Protein AF-A0A6N6M6U6-F1 (afdb_monomer)

Mean predicted aligned error: 13.16 Å

Solvent-accessible surface area (backbone atoms only — not comparable to full-atom values): 4468 Å² total; per-residue (Å²): 136,73,86,72,68,68,69,72,66,68,72,72,73,77,72,86,70,77,83,68,87,53,73,27,28,45,28,38,28,76,39,68,47,78,56,95,93,36,83,42,78,52,98,48,63,50,75,49,80,35,63,49,70,65,62,45,54,50,40,42,73,75,60,28,52,68,40,77,54,126

Secondary structure (DSSP, 8-state):
--TTSSGGGTTGGGG---------EEEEEEEEEEETTEEEEEEEEEEEEE-SHHHHHHHHHTT-EEEE--

Foldseek 3Di:
DDPPVPVVVVPPPPPPDPPPPQQKKWWKDFDWDQDPNDTDTDPDIDIDIGRDPVVVVVSVVVVIDIDGDD

Radius of gyration: 21.25 Å; Cα contacts (8 Å, |Δi|>4): 84; chains: 1; bounding box: 65×23×35 Å

Nearest PDB structures (foldseek):
  6zoj-assembly1_V  TM=5.784E-01  e=4.948E+00  Homo sapiens
  6hix-assembly1_AJ  TM=4.423E-01  e=6.327E+00  Trypanosoma brucei brucei

Sequence (70 aa):
MNKWFVILFAAFLLIGSTSSCKKCYNCRKKIVVEINNQEVETDEYYEEDVCTSEEKDDLERDGFRCSSKR

Organism: NCBI:txid1803916

Structure (mmCIF, N/CA/C/O backbone):
data_AF-A0A6N6M6U6-F1
#
_entry.id   AF-A0A6N6M6U6-F1
#
loop_
_atom_site.group_PDB
_atom_site.id
_atom_site.type_symbol
_atom_site.label_atom_id
_atom_site.label_alt_id
_atom_site.label_comp_id
_atom_site.label_asym_id
_atom_site.label_entity_id
_atom_s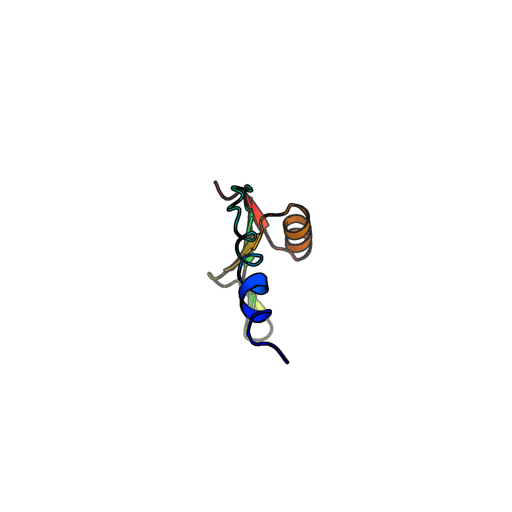ite.label_seq_id
_atom_site.pdbx_PDB_ins_code
_atom_site.Cartn_x
_atom_site.Cartn_y
_atom_site.Cartn_z
_atom_site.occupancy
_atom_site.B_iso_or_equiv
_atom_site.auth_seq_id
_atom_site.auth_comp_id
_atom_site.auth_asym_id
_atom_site.auth_atom_id
_atom_site.pdbx_PDB_model_num
ATOM 1 N N . MET A 1 1 ? 50.775 3.273 0.464 1.00 45.25 1 MET A N 1
ATOM 2 C CA . MET A 1 1 ? 49.423 3.260 -0.139 1.00 45.25 1 MET A CA 1
ATOM 3 C C . MET A 1 1 ? 48.995 4.704 -0.359 1.00 45.25 1 MET A C 1
ATOM 5 O O . MET A 1 1 ? 48.929 5.467 0.597 1.00 45.25 1 MET A O 1
ATOM 9 N N . ASN A 1 2 ? 48.867 5.105 -1.626 1.00 43.78 2 ASN A N 1
ATOM 10 C CA . ASN A 1 2 ? 48.876 6.503 -2.065 1.00 43.78 2 ASN A CA 1
ATOM 11 C C . ASN A 1 2 ? 47.502 7.175 -1.908 1.00 43.78 2 ASN 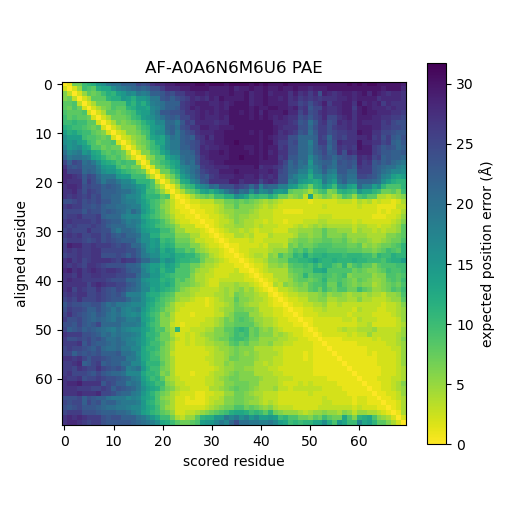A C 1
ATOM 13 O O . ASN A 1 2 ? 46.502 6.686 -2.425 1.00 43.78 2 ASN A O 1
ATOM 17 N N . LYS A 1 3 ? 47.487 8.349 -1.257 1.00 53.03 3 LYS A N 1
ATOM 18 C CA . LYS A 1 3 ? 46.311 9.190 -0.931 1.00 53.03 3 LYS A CA 1
ATOM 19 C C . LYS A 1 3 ? 45.512 9.734 -2.133 1.00 53.03 3 LYS A C 1
ATOM 21 O O . LYS A 1 3 ? 44.542 10.453 -1.938 1.00 53.03 3 LYS A O 1
ATOM 26 N N . TRP A 1 4 ? 45.900 9.406 -3.363 1.00 50.44 4 TRP A N 1
ATOM 27 C CA . TRP A 1 4 ? 45.324 9.973 -4.588 1.00 50.44 4 TRP A CA 1
ATOM 28 C C . TRP A 1 4 ? 44.134 9.179 -5.149 1.00 50.44 4 TRP A C 1
ATOM 30 O O . TRP A 1 4 ? 43.388 9.698 -5.969 1.00 50.44 4 TRP A O 1
ATOM 40 N N . PHE A 1 5 ? 43.909 7.949 -4.681 1.00 53.06 5 PHE A N 1
ATOM 41 C CA . PHE A 1 5 ? 42.829 7.088 -5.187 1.00 53.06 5 PHE A CA 1
ATOM 42 C C . PHE A 1 5 ? 41.435 7.409 -4.624 1.00 53.06 5 PHE A C 1
ATOM 44 O O . PHE A 1 5 ? 40.434 6.955 -5.169 1.00 53.06 5 PHE A O 1
ATOM 51 N N . VAL A 1 6 ? 41.352 8.195 -3.547 1.00 54.88 6 VAL A N 1
ATOM 52 C CA . VAL A 1 6 ? 40.086 8.447 -2.833 1.00 54.88 6 VAL A CA 1
ATOM 53 C C . VAL A 1 6 ? 39.212 9.484 -3.554 1.00 54.88 6 VAL A C 1
ATOM 55 O O . VAL A 1 6 ? 37.994 9.472 -3.415 1.00 54.88 6 VAL A O 1
ATOM 58 N N . ILE A 1 7 ? 39.808 10.354 -4.375 1.00 55.56 7 ILE A N 1
ATOM 59 C CA . ILE A 1 7 ? 39.100 11.492 -4.985 1.00 55.56 7 ILE A CA 1
ATOM 60 C C . ILE A 1 7 ? 38.273 11.069 -6.216 1.00 55.56 7 ILE A C 1
ATOM 62 O O . ILE A 1 7 ? 37.247 11.676 -6.505 1.00 55.56 7 ILE A O 1
ATOM 66 N N . LEU A 1 8 ? 38.649 9.986 -6.907 1.00 53.06 8 LEU A N 1
ATOM 67 C CA . LEU A 1 8 ? 37.952 9.524 -8.119 1.00 53.06 8 LEU A CA 1
ATOM 68 C C . LEU A 1 8 ? 36.623 8.796 -7.847 1.00 53.06 8 LEU A C 1
ATOM 70 O O . LEU A 1 8 ? 35.795 8.699 -8.747 1.00 53.06 8 LEU A O 1
ATOM 74 N N . PHE A 1 9 ? 36.376 8.331 -6.618 1.00 52.84 9 PHE A N 1
ATOM 75 C CA . PHE A 1 9 ? 35.134 7.622 -6.273 1.00 52.84 9 PHE A CA 1
ATOM 76 C C . PHE A 1 9 ? 33.956 8.550 -5.932 1.00 52.84 9 PHE A C 1
ATOM 78 O O . PHE A 1 9 ? 32.807 8.118 -5.969 1.00 52.84 9 PHE A O 1
ATOM 85 N N . ALA A 1 10 ? 34.210 9.828 -5.633 1.00 52.84 10 ALA A N 1
ATOM 86 C CA . ALA A 1 10 ? 33.166 10.760 -5.200 1.00 52.84 10 ALA A CA 1
ATOM 87 C C . ALA A 1 10 ? 32.311 11.322 -6.355 1.00 52.84 10 ALA A C 1
ATOM 89 O O . ALA A 1 10 ? 31.217 11.826 -6.116 1.00 52.84 10 ALA A O 1
ATOM 90 N N . ALA A 1 11 ? 32.771 11.221 -7.607 1.00 52.91 11 ALA A N 1
ATOM 91 C CA . ALA A 1 11 ? 32.076 11.799 -8.761 1.00 52.91 11 ALA A CA 1
ATOM 92 C C . ALA A 1 11 ? 30.944 10.916 -9.327 1.00 52.91 11 ALA A C 1
ATOM 94 O O . ALA A 1 11 ? 30.106 11.409 -10.077 1.00 52.91 11 ALA A O 1
ATOM 95 N N . PHE A 1 12 ? 30.884 9.627 -8.972 1.00 52.25 12 PHE A N 1
ATOM 96 C CA . PHE A 1 12 ? 29.924 8.683 -9.566 1.00 52.25 12 PHE A CA 1
ATOM 97 C C . PHE A 1 12 ? 28.581 8.572 -8.824 1.00 52.25 12 PHE A C 1
ATOM 99 O O . PHE A 1 12 ? 27.646 7.968 -9.343 1.00 52.25 12 PHE A O 1
ATOM 106 N N . LEU A 1 13 ? 28.448 9.169 -7.635 1.00 52.88 13 LEU A N 1
ATOM 107 C CA . LEU A 1 13 ? 27.231 9.054 -6.817 1.00 52.88 13 LEU A CA 1
ATOM 108 C C . LEU A 1 13 ? 26.146 10.098 -7.133 1.00 52.88 13 LEU A C 1
ATOM 110 O O . LEU A 1 13 ? 25.067 10.043 -6.554 1.00 52.88 13 LEU A O 1
ATOM 114 N N . LEU A 1 14 ? 26.381 11.019 -8.073 1.00 51.78 14 LEU A N 1
ATOM 115 C CA . LEU A 1 14 ? 25.427 12.088 -8.406 1.00 51.78 14 LEU A CA 1
ATOM 116 C C . LEU A 1 14 ? 24.456 11.753 -9.557 1.00 51.78 14 LEU A C 1
ATOM 118 O O . LEU A 1 14 ? 23.725 12.629 -10.007 1.00 51.78 14 LEU A O 1
ATOM 122 N N . ILE A 1 15 ? 24.405 10.504 -10.038 1.00 50.28 15 ILE A N 1
ATOM 123 C CA . ILE A 1 15 ? 23.530 10.116 -11.170 1.00 50.28 15 ILE A CA 1
ATOM 124 C C . ILE A 1 15 ? 22.107 9.713 -10.710 1.00 50.28 15 ILE A C 1
ATOM 126 O O . ILE A 1 15 ? 21.179 9.639 -11.510 1.00 50.28 15 ILE A O 1
ATOM 130 N N . GLY A 1 16 ? 21.877 9.498 -9.415 1.00 49.03 16 GLY A N 1
ATOM 131 C CA . GLY A 1 16 ? 20.635 8.904 -8.906 1.00 49.03 16 GLY A CA 1
ATOM 132 C C . GLY A 1 16 ? 19.506 9.874 -8.550 1.00 49.03 16 GLY A C 1
ATOM 133 O O . GLY A 1 16 ? 18.856 9.671 -7.530 1.00 49.03 16 GLY A O 1
ATOM 134 N N . SER A 1 17 ? 19.263 10.946 -9.306 1.00 48.22 17 SER A N 1
ATOM 135 C CA . SER A 1 17 ? 18.084 11.800 -9.057 1.00 48.22 17 SER A CA 1
ATOM 136 C C . SER A 1 17 ? 17.517 12.401 -10.338 1.00 48.22 17 SER A C 1
ATOM 138 O O . SER A 1 17 ? 17.269 13.601 -10.428 1.00 48.22 17 SER A O 1
ATOM 140 N N . THR A 1 18 ? 17.270 11.572 -11.355 1.00 51.69 18 THR A N 1
ATOM 141 C CA . THR A 1 18 ? 16.258 11.952 -12.343 1.00 51.69 18 THR A CA 1
ATOM 142 C C . THR A 1 18 ? 14.907 11.862 -11.647 1.00 51.69 18 THR A C 1
ATOM 144 O O . THR A 1 18 ? 14.337 10.775 -11.529 1.00 51.69 18 THR A O 1
ATOM 147 N N . SER A 1 19 ? 14.415 13.003 -11.166 1.00 52.81 19 SER A N 1
ATOM 148 C CA . SER A 1 19 ? 13.009 13.238 -10.848 1.00 52.81 19 SER A CA 1
ATOM 149 C C . SER A 1 19 ? 12.188 12.949 -12.102 1.00 52.81 19 SER A C 1
ATOM 151 O O . SER A 1 19 ? 11.898 13.827 -12.910 1.00 52.81 19 SER A O 1
ATOM 153 N N . SER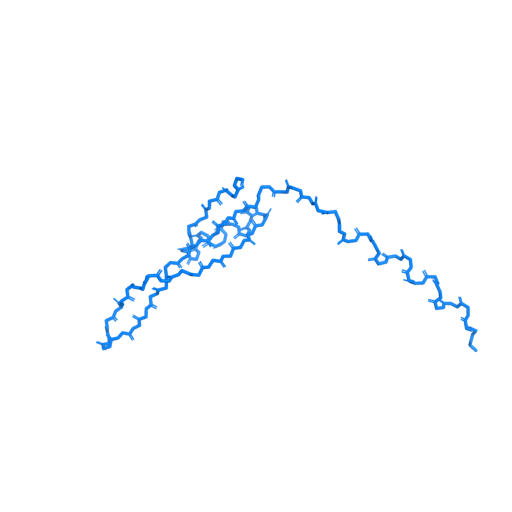 A 1 20 ? 11.903 11.671 -12.332 1.00 48.12 20 SER A N 1
ATOM 154 C CA . SER A 1 20 ? 11.015 11.245 -13.390 1.00 48.12 20 SER A CA 1
ATOM 155 C C . SER A 1 20 ? 9.624 11.573 -12.885 1.00 48.12 20 SER A C 1
ATOM 157 O O . SER A 1 20 ? 9.180 10.991 -11.897 1.00 48.12 20 SER A O 1
ATOM 159 N N . CYS A 1 21 ? 8.955 12.523 -13.537 1.00 57.31 21 CYS A N 1
ATOM 160 C CA . CYS A 1 21 ? 7.519 12.756 -13.424 1.00 57.31 21 CYS A CA 1
ATOM 161 C C . CYS A 1 21 ? 6.744 11.505 -13.888 1.00 57.31 21 CYS A C 1
ATOM 163 O O . CYS A 1 21 ? 5.982 11.552 -14.853 1.00 57.31 21 CYS A O 1
ATOM 165 N N . LYS A 1 22 ? 6.972 10.348 -13.255 1.00 61.25 22 LYS A N 1
ATOM 166 C CA . LYS A 1 22 ? 6.091 9.198 -13.365 1.00 61.25 22 LYS A CA 1
ATOM 167 C C . LYS A 1 22 ? 4.802 9.628 -12.691 1.00 61.25 22 LYS A C 1
ATOM 169 O O . LYS A 1 22 ? 4.829 10.172 -11.592 1.00 61.25 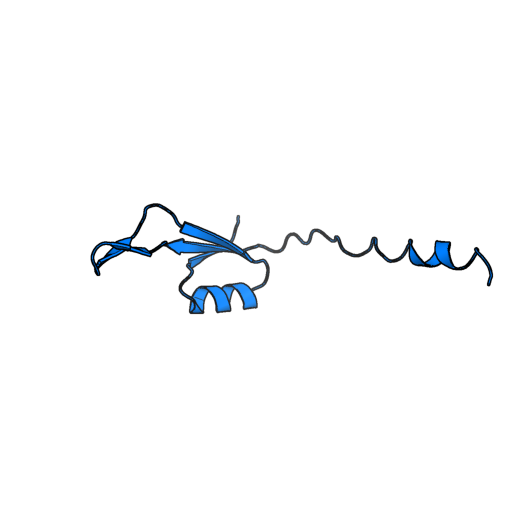22 LYS A O 1
ATOM 174 N N . LYS A 1 23 ? 3.678 9.437 -13.379 1.00 65.12 23 LYS A N 1
ATOM 175 C CA . LYS A 1 23 ? 2.359 9.539 -12.758 1.00 65.12 23 LYS A CA 1
ATOM 176 C C . LYS A 1 23 ? 2.356 8.541 -11.606 1.00 65.12 23 LYS A C 1
ATOM 178 O O . LYS A 1 23 ? 2.260 7.342 -11.847 1.00 65.12 23 LYS A O 1
ATOM 183 N N . CYS A 1 24 ? 2.592 9.030 -10.398 1.00 83.50 24 CYS A N 1
ATOM 184 C CA . CYS A 1 24 ? 2.551 8.194 -9.217 1.00 83.50 24 CYS A CA 1
ATOM 185 C C . CYS A 1 24 ? 1.088 7.944 -8.864 1.00 83.50 24 CYS A C 1
ATOM 187 O O . CYS A 1 24 ? 0.200 8.730 -9.200 1.00 83.50 24 CYS A O 1
ATOM 189 N N . TYR A 1 25 ? 0.834 6.824 -8.221 1.00 87.44 25 TYR A N 1
ATOM 190 C CA . TYR A 1 25 ? -0.452 6.440 -7.697 1.00 87.44 25 TYR A CA 1
ATOM 191 C C . TYR A 1 25 ? -0.434 6.691 -6.200 1.00 87.44 25 TYR A C 1
ATOM 193 O O . TYR A 1 25 ? 0.515 6.319 -5.519 1.00 87.44 25 TYR A O 1
ATOM 201 N N . ASN A 1 26 ? -1.484 7.330 -5.706 1.00 91.12 26 ASN A N 1
ATOM 202 C CA . ASN A 1 26 ? -1.750 7.420 -4.286 1.00 91.12 26 ASN A CA 1
ATOM 203 C C . ASN A 1 26 ? -2.685 6.264 -3.920 1.00 91.12 26 ASN A C 1
ATOM 205 O O . ASN A 1 26 ? -3.823 6.207 -4.403 1.00 91.12 26 ASN A O 1
ATOM 209 N N . CYS A 1 27 ? -2.173 5.330 -3.128 1.00 91.81 27 CYS A N 1
ATOM 210 C CA . CYS A 1 27 ? -2.850 4.122 -2.686 1.00 91.81 27 CYS A CA 1
ATOM 211 C C . CYS A 1 27 ? -3.312 4.290 -1.245 1.00 91.81 27 CYS A C 1
ATOM 213 O O . CYS A 1 27 ? -2.521 4.653 -0.379 1.00 91.81 27 CYS A O 1
ATOM 215 N N . ARG A 1 28 ? -4.601 4.041 -0.987 1.00 93.56 28 ARG A N 1
ATOM 216 C CA . ARG A 1 28 ? -5.202 4.216 0.342 1.00 93.56 28 ARG A CA 1
ATOM 217 C C . ARG A 1 28 ? -5.937 2.974 0.812 1.00 93.56 28 ARG A C 1
ATOM 219 O O . ARG A 1 28 ? -6.697 2.390 0.041 1.00 93.56 28 ARG A O 1
ATOM 226 N N . LYS A 1 29 ? -5.798 2.623 2.087 1.00 93.12 29 LYS A N 1
ATOM 227 C CA . LYS A 1 29 ? -6.564 1.549 2.738 1.00 93.12 29 LYS A CA 1
ATOM 228 C C . LYS A 1 29 ? -7.137 2.053 4.056 1.00 93.12 29 LYS A C 1
ATOM 230 O O . LYS A 1 29 ? -6.426 2.703 4.815 1.00 93.12 29 LYS A O 1
ATOM 235 N N . LYS A 1 30 ? -8.418 1.777 4.320 1.00 89.50 30 LYS A N 1
ATOM 236 C CA . LYS A 1 30 ? -9.039 2.125 5.606 1.00 89.50 30 LYS A CA 1
ATOM 237 C C . LYS A 1 30 ? -8.345 1.382 6.736 1.00 89.50 30 LYS A C 1
ATOM 239 O O . LYS A 1 30 ? -8.091 0.182 6.612 1.00 89.50 30 LYS A O 1
ATOM 244 N N . ILE A 1 31 ? -8.072 2.090 7.824 1.00 89.25 31 ILE A N 1
ATOM 245 C CA . ILE A 1 31 ? -7.606 1.450 9.047 1.00 89.25 31 ILE A CA 1
ATOM 246 C C . ILE A 1 31 ? -8.822 0.830 9.734 1.00 89.25 31 ILE A C 1
ATOM 248 O O . ILE A 1 31 ? -9.84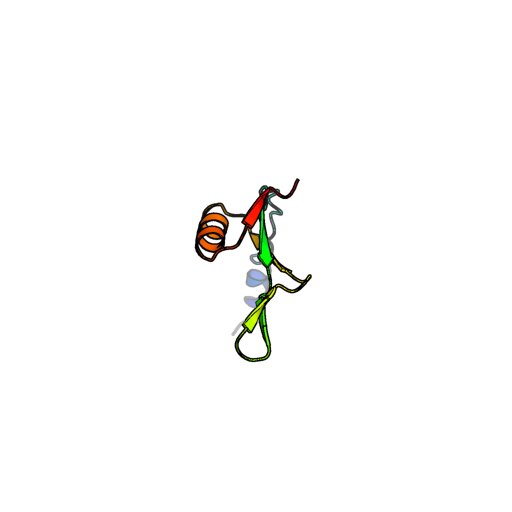9 1.477 9.938 1.00 89.25 31 ILE A O 1
ATOM 252 N N . VAL A 1 32 ? -8.703 -0.451 10.065 1.00 88.75 32 VAL A N 1
ATOM 253 C CA . VAL A 1 32 ? -9.697 -1.186 10.843 1.00 88.75 32 VAL A CA 1
ATOM 254 C C . VAL A 1 32 ? -9.032 -1.564 12.154 1.00 88.75 32 VAL A C 1
ATOM 256 O O . VAL A 1 32 ? -7.945 -2.142 12.153 1.00 88.75 32 VAL A O 1
ATOM 259 N N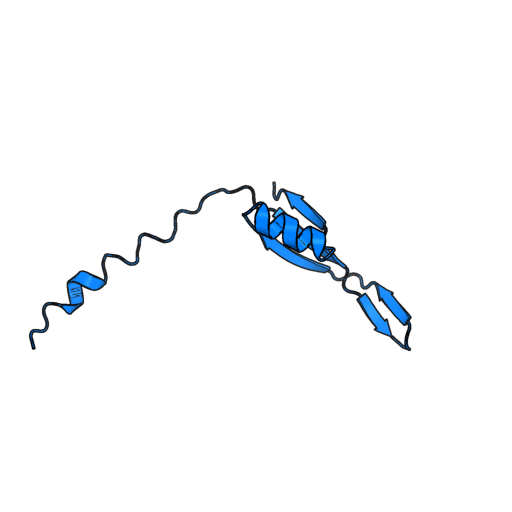 . VAL A 1 33 ? -9.658 -1.195 13.266 1.00 88.56 33 VAL A N 1
ATOM 260 C CA . VAL A 1 33 ? -9.197 -1.548 14.611 1.00 88.56 33 VAL A CA 1
ATOM 261 C C . VAL A 1 33 ? -10.201 -2.487 15.254 1.00 88.56 33 VAL A C 1
ATOM 263 O O . VAL A 1 33 ? -11.408 -2.348 15.066 1.00 88.56 33 VAL A O 1
ATOM 266 N N . GLU A 1 34 ? -9.712 -3.450 16.024 1.00 87.56 34 GLU A N 1
ATOM 267 C CA . GLU A 1 34 ? -10.580 -4.350 16.772 1.00 87.56 34 GLU A CA 1
ATOM 268 C C . GLU A 1 34 ? -10.891 -3.743 18.145 1.00 87.56 34 GLU A C 1
ATOM 270 O O . GLU A 1 34 ? -9.993 -3.505 18.955 1.00 87.56 34 GLU A O 1
ATOM 275 N N . ILE A 1 35 ? -12.172 -3.490 18.417 1.00 85.75 35 ILE A N 1
ATOM 276 C CA . ILE A 1 35 ? -12.660 -3.040 19.724 1.00 85.75 35 ILE A CA 1
ATOM 277 C C . ILE A 1 35 ? -13.711 -4.044 20.184 1.00 85.75 35 ILE A C 1
ATOM 279 O O . ILE A 1 35 ? -14.720 -4.243 19.515 1.00 85.75 35 ILE A O 1
ATOM 283 N N . ASN A 1 36 ? -13.492 -4.679 21.338 1.00 88.56 36 ASN A N 1
ATOM 284 C CA . ASN A 1 36 ? -14.403 -5.689 21.892 1.00 88.56 36 ASN A CA 1
ATOM 285 C C . ASN A 1 36 ? -14.737 -6.823 20.901 1.00 88.56 36 ASN A C 1
ATOM 287 O O . ASN A 1 36 ? -15.900 -7.204 20.768 1.00 88.56 36 ASN A O 1
ATOM 291 N N . ASN A 1 37 ? -13.729 -7.366 20.206 1.00 88.81 37 ASN A N 1
ATOM 292 C CA . ASN A 1 37 ? -13.909 -8.427 19.206 1.00 88.81 37 ASN A CA 1
ATOM 293 C C . ASN A 1 37 ? -14.780 -8.025 17.994 1.00 88.81 37 ASN A C 1
ATOM 295 O O . ASN A 1 37 ? -15.270 -8.894 17.271 1.00 88.81 37 ASN A O 1
ATOM 299 N N . GLN A 1 38 ? -14.987 -6.723 17.772 1.00 86.44 38 GLN A N 1
ATOM 300 C CA . GLN A 1 38 ? -15.654 -6.179 16.594 1.00 86.44 38 GLN A CA 1
ATOM 301 C C . GLN A 1 38 ? -14.673 -5.321 15.797 1.00 86.44 38 GLN A C 1
ATOM 303 O O . GLN A 1 38 ? -13.985 -4.465 16.354 1.00 86.44 38 GLN A O 1
ATOM 308 N N . GLU A 1 39 ? -14.632 -5.545 14.488 1.00 87.50 39 GLU A N 1
ATOM 309 C CA . GLU A 1 39 ? -13.893 -4.706 13.551 1.00 87.50 39 GLU A CA 1
ATOM 310 C C . GLU A 1 39 ? -14.616 -3.363 13.389 1.00 87.50 39 GLU A C 1
ATOM 312 O O . GLU A 1 39 ? -15.768 -3.308 12.954 1.00 87.50 39 GLU A O 1
ATOM 317 N N . VAL A 1 40 ? -13.942 -2.275 13.758 1.00 87.75 40 VAL A N 1
ATOM 318 C CA . VAL A 1 40 ? -14.444 -0.905 13.625 1.00 87.75 40 VAL A CA 1
ATOM 319 C C . VAL A 1 40 ? -13.566 -0.168 12.620 1.00 87.75 40 VAL A C 1
ATOM 321 O O . VAL A 1 40 ? -12.356 -0.034 12.813 1.00 87.75 40 VAL A O 1
ATOM 324 N N . GLU A 1 41 ? -14.175 0.310 11.533 1.00 85.94 41 GLU A N 1
ATOM 325 C CA . GLU A 1 41 ? -13.504 1.212 10.593 1.00 85.94 41 GLU A CA 1
ATOM 326 C C . GLU A 1 41 ? -13.245 2.560 11.273 1.00 85.94 41 GLU A C 1
ATOM 328 O O . GLU A 1 41 ? -14.154 3.140 11.871 1.00 85.94 41 GLU A O 1
ATOM 333 N N . THR A 1 42 ? -12.021 3.070 11.171 1.00 86.31 42 THR A N 1
ATOM 334 C CA . THR A 1 42 ? -11.685 4.413 11.651 1.00 86.31 42 THR A CA 1
ATOM 335 C C . THR A 1 42 ? -11.788 5.439 10.520 1.00 86.31 42 THR A C 1
ATOM 337 O O . THR A 1 42 ? -11.900 5.097 9.339 1.00 86.31 42 THR A O 1
ATOM 340 N N . ASP A 1 43 ? -11.733 6.721 10.882 1.00 86.19 43 ASP A N 1
ATOM 341 C CA . ASP A 1 43 ? -11.629 7.823 9.918 1.00 86.19 43 ASP A CA 1
ATOM 342 C C . ASP A 1 43 ? -10.209 7.975 9.333 1.00 86.19 43 ASP A C 1
ATOM 344 O O . ASP A 1 43 ? -9.981 8.823 8.468 1.00 86.19 43 ASP A O 1
ATOM 348 N N . GLU A 1 44 ? -9.249 7.165 9.790 1.00 87.69 44 GLU A N 1
ATOM 349 C CA . GLU A 1 44 ? -7.864 7.190 9.326 1.00 87.69 44 GLU A CA 1
ATOM 350 C C . GLU A 1 44 ? -7.613 6.179 8.197 1.00 87.69 44 GLU A C 1
ATOM 352 O O . GLU A 1 44 ? -8.288 5.155 8.050 1.00 87.69 44 GLU A O 1
ATOM 357 N N . TYR A 1 45 ? -6.597 6.471 7.384 1.00 89.62 45 TYR A N 1
ATOM 358 C CA . TYR A 1 45 ? -6.218 5.670 6.225 1.00 89.62 45 TYR A CA 1
ATOM 359 C C . TYR A 1 45 ? -4.708 5.438 6.225 1.00 89.62 45 TYR A C 1
ATOM 361 O O . TYR A 1 45 ? -3.934 6.354 6.499 1.00 89.62 45 TYR A O 1
ATOM 369 N N . TYR A 1 46 ? -4.286 4.231 5.853 1.00 87.06 46 TYR A N 1
ATOM 370 C CA . TYR A 1 46 ? -2.920 4.001 5.397 1.00 87.06 46 TYR A CA 1
ATOM 371 C C . TYR A 1 46 ? -2.788 4.588 3.998 1.00 87.06 46 TYR A C 1
ATOM 373 O O . TYR A 1 46 ? -3.567 4.221 3.117 1.00 87.06 46 TYR A O 1
ATOM 381 N N . GLU A 1 47 ? -1.828 5.486 3.799 1.00 89.50 47 GLU A N 1
ATOM 382 C CA . GLU A 1 47 ? -1.532 6.087 2.501 1.00 89.50 47 GLU A CA 1
ATOM 383 C C . GLU A 1 47 ? -0.102 5.753 2.081 1.00 89.50 47 GLU A C 1
ATOM 385 O O . GLU A 1 47 ? 0.840 5.955 2.847 1.00 89.50 47 GLU A O 1
ATOM 390 N N . GLU A 1 48 ? 0.054 5.280 0.849 1.00 88.06 48 GLU A N 1
ATOM 391 C CA . GLU A 1 48 ? 1.352 5.008 0.240 1.00 88.06 48 GLU A CA 1
ATOM 392 C C . GLU A 1 48 ? 1.372 5.531 -1.200 1.00 88.06 48 GLU A C 1
ATOM 394 O O . GLU A 1 48 ? 0.405 5.376 -1.952 1.00 88.06 48 GLU A O 1
ATOM 399 N N . ASP A 1 49 ? 2.463 6.197 -1.579 1.00 88.81 49 ASP A N 1
ATOM 400 C CA . ASP A 1 49 ? 2.668 6.694 -2.936 1.00 88.81 49 ASP A CA 1
ATOM 401 C C . ASP A 1 49 ? 3.620 5.758 -3.683 1.00 88.81 49 ASP A C 1
ATOM 403 O O . ASP A 1 49 ? 4.793 5.642 -3.330 1.00 88.81 49 ASP A O 1
ATOM 407 N N . VAL A 1 50 ? 3.134 5.153 -4.764 1.00 88.12 50 VAL A N 1
ATOM 408 C CA . VAL A 1 50 ? 3.923 4.255 -5.618 1.00 88.12 50 VAL A CA 1
ATOM 409 C C . VAL A 1 50 ? 3.989 4.797 -7.031 1.00 88.12 50 VAL A C 1
ATOM 411 O O . VAL A 1 50 ? 3.035 5.381 -7.537 1.00 88.12 50 VAL A O 1
ATOM 414 N N . CYS A 1 51 ? 5.120 4.634 -7.705 1.00 86.69 51 CYS A N 1
ATOM 415 C CA . CYS A 1 51 ? 5.322 5.227 -9.032 1.00 86.69 51 CYS A CA 1
ATOM 416 C C . CYS A 1 51 ? 5.492 4.179 -10.137 1.00 86.69 51 CYS A C 1
ATOM 418 O O . CYS A 1 51 ? 5.738 4.539 -11.293 1.00 86.69 51 CYS A O 1
ATOM 420 N N . THR A 1 52 ? 5.349 2.894 -9.811 1.00 85.75 52 THR A N 1
ATOM 421 C CA . THR A 1 52 ? 5.306 1.798 -10.782 1.00 85.75 52 THR A CA 1
ATOM 422 C C . THR A 1 52 ? 3.917 1.160 -10.821 1.00 85.75 52 THR A C 1
ATOM 424 O O . THR A 1 52 ? 3.151 1.230 -9.863 1.00 85.75 52 THR A O 1
ATOM 427 N N . SER A 1 53 ? 3.555 0.576 -11.965 1.00 85.88 53 SER A N 1
ATOM 428 C CA . SER A 1 53 ? 2.291 -0.155 -12.100 1.00 85.88 53 SER A CA 1
ATOM 429 C C . SER A 1 53 ? 2.295 -1.471 -11.325 1.00 85.88 53 SER A C 1
ATOM 431 O O . SER A 1 53 ? 1.245 -1.874 -10.852 1.00 85.88 53 SER A O 1
ATOM 433 N N . GLU A 1 54 ? 3.460 -2.107 -11.189 1.00 90.50 54 GLU A N 1
ATOM 434 C CA . GLU A 1 54 ? 3.624 -3.370 -10.463 1.00 90.50 54 GLU A CA 1
ATOM 435 C C . GLU A 1 54 ? 3.334 -3.187 -8.970 1.00 90.50 54 GLU A C 1
ATOM 437 O O . GLU A 1 54 ? 2.446 -3.846 -8.442 1.00 90.50 54 GLU A O 1
ATOM 442 N N . GLU A 1 55 ? 3.957 -2.191 -8.330 1.00 89.56 55 GLU A N 1
ATOM 443 C CA . G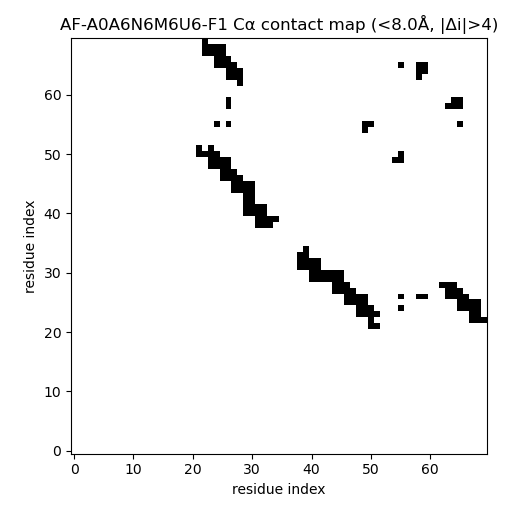LU A 1 55 ? 3.688 -1.862 -6.921 1.00 89.56 55 GLU A CA 1
ATOM 444 C C . GLU A 1 55 ? 2.223 -1.458 -6.693 1.00 89.56 55 GLU A C 1
ATOM 446 O O . GLU A 1 55 ? 1.619 -1.822 -5.688 1.00 89.56 55 GLU A O 1
ATOM 451 N N . LYS A 1 56 ? 1.618 -0.734 -7.648 1.00 90.94 56 LYS A N 1
ATOM 452 C CA . LYS A 1 56 ? 0.187 -0.401 -7.607 1.00 90.94 56 LYS A CA 1
ATOM 453 C C . LYS A 1 56 ? -0.673 -1.666 -7.617 1.00 90.94 56 LYS A C 1
ATOM 455 O O . LYS A 1 56 ? -1.587 -1.773 -6.808 1.00 90.94 56 LYS A O 1
ATOM 460 N N . ASP A 1 57 ? -0.411 -2.592 -8.537 1.00 92.75 57 ASP A N 1
ATOM 461 C CA . ASP A 1 57 ? -1.199 -3.820 -8.677 1.00 92.75 57 ASP A CA 1
ATOM 462 C C . ASP A 1 57 ? -1.044 -4.737 -7.451 1.00 92.75 57 ASP A C 1
ATOM 464 O O . ASP A 1 57 ? -2.006 -5.399 -7.051 1.00 92.75 57 ASP A O 1
ATOM 468 N N . ASP A 1 58 ? 0.137 -4.757 -6.830 1.00 94.25 58 ASP A N 1
ATOM 469 C CA . ASP A 1 58 ? 0.377 -5.495 -5.589 1.00 94.25 58 ASP A CA 1
ATOM 470 C C . ASP A 1 58 ? -0.367 -4.868 -4.399 1.00 94.25 58 ASP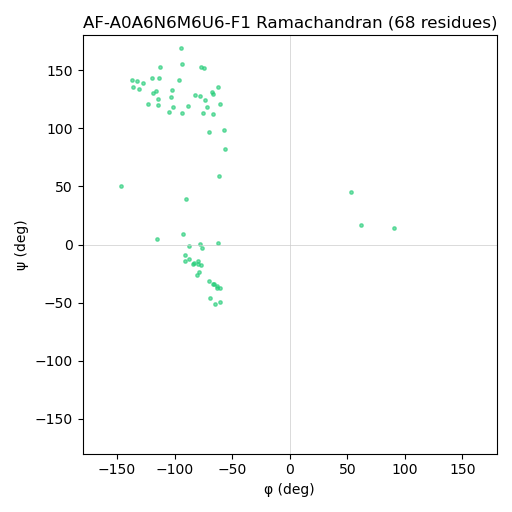 A C 1
ATOM 472 O O . ASP A 1 58 ? -1.092 -5.573 -3.696 1.00 94.25 58 ASP A O 1
ATOM 476 N N . LEU A 1 59 ? -0.320 -3.542 -4.233 1.00 93.00 59 LEU A N 1
ATOM 477 C CA . LEU A 1 59 ? -1.098 -2.858 -3.193 1.00 93.00 59 LEU A CA 1
ATOM 478 C C . LEU A 1 59 ? -2.615 -3.010 -3.401 1.00 93.00 59 LEU A C 1
ATOM 480 O O . LEU A 1 59 ? -3.361 -3.187 -2.435 1.00 93.00 59 LEU A O 1
ATOM 484 N N . GLU A 1 60 ? -3.098 -2.981 -4.647 1.00 92.62 60 GLU A N 1
ATOM 485 C CA . GLU A 1 60 ? -4.511 -3.244 -4.958 1.00 92.62 60 GLU A CA 1
ATOM 486 C C . GLU A 1 60 ? -4.923 -4.677 -4.587 1.00 92.62 60 GLU A C 1
ATOM 488 O O . GLU A 1 60 ? -6.033 -4.888 -4.089 1.00 92.62 60 GLU A O 1
ATOM 493 N N . ARG A 1 61 ? -4.022 -5.657 -4.745 1.00 94.81 61 ARG A N 1
ATOM 494 C CA . ARG A 1 61 ? -4.231 -7.040 -4.287 1.00 94.81 61 ARG A CA 1
ATOM 495 C C . ARG A 1 61 ? -4.289 -7.140 -2.761 1.00 94.81 61 ARG A C 1
ATOM 497 O O . ARG A 1 61 ? -5.091 -7.913 -2.241 1.00 94.81 61 ARG A O 1
ATOM 504 N N . ASP A 1 62 ? -3.521 -6.310 -2.061 1.00 92.19 62 ASP A N 1
ATOM 505 C CA . ASP A 1 62 ? -3.522 -6.200 -0.596 1.00 92.19 62 ASP A CA 1
ATOM 506 C C . ASP A 1 62 ? -4.717 -5.397 -0.041 1.00 92.19 62 ASP A C 1
ATOM 508 O O . ASP A 1 62 ? -4.877 -5.229 1.178 1.00 92.19 62 ASP A O 1
ATOM 512 N N . GLY A 1 63 ? -5.598 -4.915 -0.923 1.00 90.19 63 GLY A N 1
ATOM 513 C CA . GLY A 1 63 ? -6.837 -4.224 -0.576 1.00 90.19 63 GLY A CA 1
ATOM 514 C C . GLY A 1 63 ? -6.708 -2.706 -0.451 1.00 90.19 63 GLY A C 1
ATOM 515 O O . GLY A 1 63 ? -7.618 -2.064 0.080 1.00 90.19 63 GLY A O 1
ATOM 516 N N . PHE A 1 64 ? -5.610 -2.113 -0.924 1.00 94.00 64 PHE A N 1
ATOM 517 C CA . PHE A 1 64 ? -5.533 -0.668 -1.120 1.00 94.00 64 PHE A CA 1
ATOM 518 C C . PHE A 1 64 ? -6.342 -0.256 -2.353 1.00 94.00 64 PHE A C 1
ATOM 520 O O . PHE A 1 64 ? -6.507 -1.002 -3.313 1.00 94.00 64 PHE A O 1
ATOM 527 N N . ARG A 1 65 ? -6.849 0.974 -2.348 1.00 92.81 65 ARG A N 1
ATOM 528 C CA . ARG A 1 65 ? -7.417 1.620 -3.530 1.00 92.81 65 ARG A CA 1
ATOM 529 C C . ARG A 1 65 ? -6.442 2.655 -4.041 1.00 92.81 65 ARG A C 1
ATOM 531 O O . ARG A 1 65 ? -6.205 3.661 -3.374 1.00 92.81 65 ARG A O 1
ATOM 538 N N . CYS A 1 66 ? -5.905 2.410 -5.226 1.00 91.94 66 CYS A N 1
ATOM 539 C CA . CYS A 1 66 ? -4.946 3.295 -5.855 1.00 91.94 66 CYS A CA 1
ATOM 540 C C . CYS A 1 66 ? -5.624 4.247 -6.839 1.00 91.94 66 CYS A C 1
ATOM 542 O O . CYS A 1 66 ? -6.548 3.896 -7.569 1.00 91.94 66 CYS A O 1
ATOM 544 N N . SER A 1 67 ? -5.156 5.491 -6.865 1.00 90.00 67 SER A N 1
ATOM 545 C CA . SER A 1 67 ? -5.637 6.517 -7.786 1.00 90.00 67 SER A CA 1
ATOM 546 C C . SER A 1 67 ? -4.462 7.294 -8.357 1.00 90.00 67 SER A C 1
ATOM 548 O O . SER A 1 67 ? -3.488 7.555 -7.657 1.00 90.00 67 SER A O 1
ATOM 550 N N . SER A 1 68 ? -4.516 7.647 -9.644 1.00 85.50 68 SER A N 1
ATOM 551 C CA . SER A 1 68 ? -3.461 8.464 -10.252 1.00 85.50 68 SER A CA 1
ATOM 552 C C . SER A 1 68 ? -3.382 9.804 -9.522 1.00 85.50 68 SER A C 1
ATOM 554 O O . SER A 1 68 ? -4.350 10.567 -9.523 1.00 85.50 68 SER A O 1
ATOM 556 N N . LYS A 1 69 ? -2.213 10.109 -8.959 1.00 73.56 69 LYS A N 1
ATOM 557 C CA . LYS A 1 69 ? -1.875 11.426 -8.424 1.00 73.56 69 LYS A CA 1
ATOM 558 C C . LYS A 1 69 ? -1.820 12.382 -9.622 1.00 73.56 69 LYS A C 1
ATOM 560 O O . LYS A 1 69 ? -1.039 12.159 -10.550 1.00 73.56 69 LYS A O 1
ATOM 565 N N . ARG A 1 70 ? -2.767 13.323 -9.684 1.00 58.47 70 ARG A N 1
ATOM 566 C CA . ARG A 1 70 ? -2.849 14.344 -10.742 1.00 58.4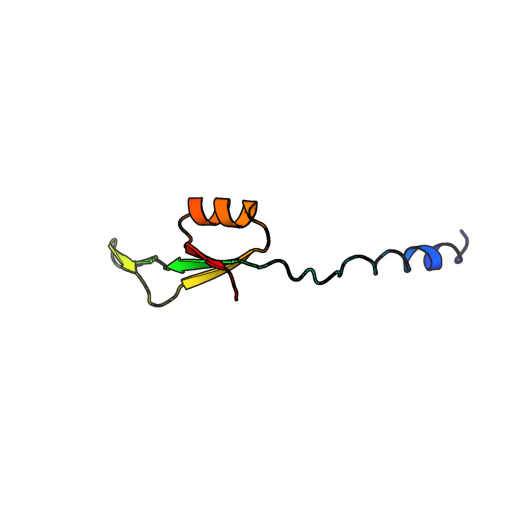7 70 ARG A CA 1
ATOM 567 C C . ARG A 1 70 ? -1.897 15.493 -10.467 1.00 58.47 70 ARG A C 1
ATOM 569 O O . ARG A 1 70 ? -1.762 15.851 -9.278 1.00 58.47 70 ARG A O 1
#

pLDDT: mean 76.57, std 17.63, range [43.78, 94.81]